Protein AF-A0A554IGS9-F1 (afdb_monomer_lite)

Secondary structure (DSSP, 8-state):
--B--B-S-SSS--S---B--B--------TTHHHHHHHHHHHHTSPPPPPPTT-HHHHHHHHHHHHHHHHHHHHHHHHHHHHHHHHHS--

Structure (mmCIF, N/CA/C/O backbone):
data_AF-A0A554IGS9-F1
#
_entry.id   AF-A0A554IGS9-F1
#
loop_
_atom_site.group_PDB
_atom_site.id
_atom_site.type_symbol
_atom_site.label_atom_id
_atom_site.label_alt_id
_atom_site.label_comp_id
_atom_site.label_asym_id
_atom_site.label_entity_id
_atom_site.label_seq_id
_atom_site.pdbx_PDB_ins_code
_atom_site.Cartn_x
_atom_site.Cartn_y
_atom_site.Cartn_z
_atom_site.occupancy
_atom_site.B_iso_or_equiv
_atom_site.auth_seq_id
_atom_site.auth_comp_id
_atom_site.auth_asym_id
_atom_site.auth_atom_id
_atom_site.pdbx_PDB_model_num
ATOM 1 N N . MET A 1 1 ? 7.428 -4.466 -25.806 1.00 47.84 1 MET A N 1
ATOM 2 C CA . MET A 1 1 ? 7.651 -3.047 -25.445 1.00 47.84 1 MET A CA 1
ATOM 3 C C . MET A 1 1 ? 8.433 -2.395 -26.580 1.00 47.84 1 MET A C 1
ATOM 5 O O . MET A 1 1 ? 9.453 -2.956 -26.955 1.00 47.84 1 MET A O 1
ATOM 9 N N . ARG A 1 2 ? 7.948 -1.304 -27.192 1.00 46.19 2 ARG A N 1
ATOM 10 C CA . ARG A 1 2 ? 8.673 -0.584 -28.261 1.00 46.19 2 ARG A CA 1
ATOM 11 C C . ARG A 1 2 ? 9.365 0.625 -27.632 1.00 46.19 2 ARG A C 1
ATOM 13 O O . ARG A 1 2 ? 8.679 1.462 -27.060 1.00 46.19 2 ARG A O 1
ATOM 20 N N . SER A 1 3 ? 10.690 0.685 -27.701 1.00 55.75 3 SER A N 1
ATOM 21 C CA . SER A 1 3 ? 11.469 1.873 -27.339 1.00 55.75 3 SER A CA 1
ATOM 22 C C . SER A 1 3 ? 12.015 2.480 -28.627 1.00 55.75 3 SER A C 1
ATOM 24 O O . SER A 1 3 ? 12.504 1.743 -29.481 1.00 55.75 3 SER A O 1
ATOM 26 N N . THR A 1 4 ? 11.898 3.796 -28.785 1.00 52.28 4 THR A N 1
ATOM 27 C CA . THR A 1 4 ? 12.361 4.523 -29.971 1.00 52.28 4 THR A CA 1
ATOM 28 C C . THR A 1 4 ? 13.077 5.789 -29.522 1.00 52.28 4 THR A C 1
ATOM 30 O O . THR A 1 4 ? 12.490 6.625 -28.838 1.00 52.28 4 THR A O 1
ATOM 33 N N . ASN A 1 5 ? 14.334 5.933 -29.941 1.00 65.12 5 ASN A N 1
ATOM 34 C CA . ASN A 1 5 ? 15.117 7.156 -29.798 1.00 65.12 5 ASN A CA 1
ATOM 35 C C . ASN A 1 5 ? 15.289 7.794 -31.186 1.00 65.12 5 ASN A C 1
ATOM 37 O O . ASN A 1 5 ? 15.488 7.087 -32.173 1.00 65.12 5 ASN A O 1
ATOM 41 N N . GLY A 1 6 ? 15.190 9.122 -31.276 1.00 61.81 6 GLY A N 1
ATOM 42 C CA . GLY A 1 6 ? 15.485 9.846 -32.518 1.00 61.81 6 GLY A CA 1
ATOM 43 C C . GLY A 1 6 ? 16.988 9.855 -32.796 1.00 61.81 6 GLY A C 1
ATOM 44 O O . GLY A 1 6 ? 17.780 10.051 -31.868 1.00 61.81 6 GLY A O 1
ATOM 45 N N . ARG A 1 7 ? 17.385 9.641 -34.055 1.00 63.44 7 ARG A N 1
ATOM 46 C CA . ARG A 1 7 ? 18.802 9.661 -34.452 1.00 63.44 7 ARG A CA 1
ATOM 47 C C . ARG A 1 7 ? 19.365 11.079 -34.338 1.00 63.44 7 ARG A C 1
ATOM 49 O O . ARG A 1 7 ? 18.761 12.025 -34.837 1.00 63.44 7 ARG A O 1
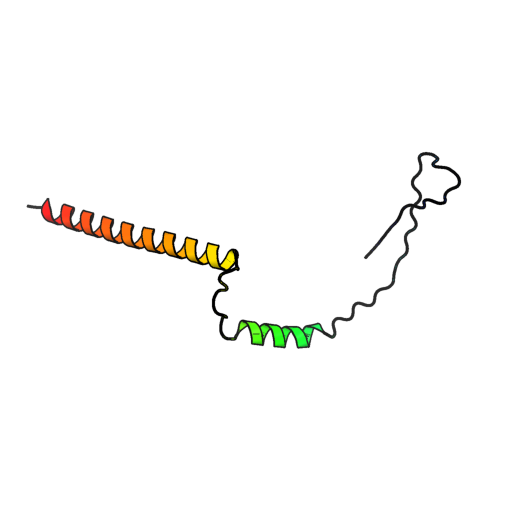ATOM 56 N N . LYS A 1 8 ? 20.514 11.231 -33.669 1.00 63.06 8 LYS A N 1
ATOM 57 C CA . LYS A 1 8 ? 21.192 12.533 -33.450 1.00 63.06 8 LYS A CA 1
ATOM 58 C C . LYS A 1 8 ? 22.349 12.776 -34.425 1.00 63.06 8 LYS A C 1
ATOM 60 O O . LYS A 1 8 ? 22.918 13.856 -34.465 1.00 63.06 8 LYS A O 1
ATOM 65 N N . ASP A 1 9 ? 22.680 11.742 -35.178 1.00 61.22 9 ASP A N 1
ATOM 66 C CA . ASP A 1 9 ? 23.830 11.554 -36.059 1.00 61.22 9 ASP A CA 1
ATOM 67 C C . ASP A 1 9 ? 23.454 11.703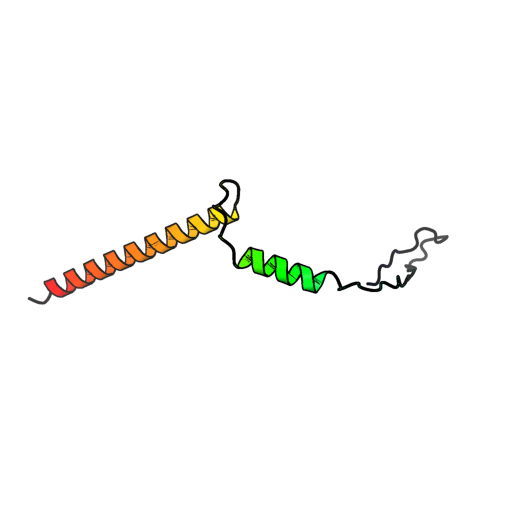 -37.548 1.00 61.22 9 ASP A C 1
ATOM 69 O O . ASP A 1 9 ? 24.241 11.380 -38.435 1.00 61.22 9 ASP A O 1
ATOM 73 N N . ALA A 1 10 ? 22.255 12.226 -37.834 1.00 64.44 10 ALA A N 1
ATOM 74 C CA . ALA A 1 10 ? 21.880 12.667 -39.172 1.00 64.44 10 ALA A CA 1
ATOM 75 C C . ALA A 1 10 ? 22.693 13.912 -39.569 1.00 64.44 10 ALA A C 1
ATOM 77 O O . ALA A 1 10 ? 22.939 14.798 -38.752 1.00 64.44 10 ALA A O 1
ATOM 78 N N . GLN A 1 11 ? 23.109 13.968 -40.836 1.00 67.56 11 GLN A N 1
ATOM 79 C CA . GLN A 1 11 ? 24.035 14.973 -41.372 1.00 67.56 11 GLN A CA 1
ATOM 80 C C . GLN A 1 11 ? 23.532 16.424 -41.211 1.00 67.56 11 GLN A C 1
ATOM 82 O O . GLN A 1 11 ? 24.347 17.342 -41.131 1.00 67.56 11 GLN A O 1
ATOM 87 N N . ALA A 1 12 ? 22.213 16.622 -41.125 1.00 66.38 12 ALA A N 1
ATOM 88 C CA . ALA A 1 12 ? 21.552 17.867 -40.750 1.00 66.38 12 ALA A CA 1
ATOM 89 C C . ALA A 1 12 ? 20.110 17.586 -40.271 1.00 66.38 12 ALA A C 1
ATOM 91 O O . ALA A 1 12 ? 19.559 16.506 -40.498 1.00 66.38 12 ALA A O 1
ATOM 92 N N . PHE A 1 13 ? 19.508 18.547 -39.563 1.00 60.16 13 PHE A N 1
ATOM 93 C CA . PHE A 1 13 ? 18.100 18.488 -39.165 1.00 60.16 13 PHE A CA 1
ATOM 94 C C . PHE A 1 13 ? 17.232 19.141 -40.248 1.00 60.16 13 PHE A C 1
ATOM 96 O O . PHE A 1 13 ? 16.976 20.343 -40.218 1.00 60.16 13 PHE A O 1
ATOM 103 N N . ASP A 1 14 ? 16.756 18.336 -41.195 1.00 65.50 14 ASP A N 1
ATOM 104 C CA . ASP A 1 14 ? 16.054 18.808 -42.400 1.00 65.50 14 ASP A CA 1
ATOM 105 C C . ASP A 1 14 ? 14.537 18.981 -42.173 1.00 65.50 14 ASP A C 1
ATOM 107 O O . ASP A 1 14 ? 13.717 18.724 -43.053 1.00 65.50 14 ASP A O 1
ATOM 111 N N . GLY A 1 15 ? 14.126 19.335 -40.950 1.00 68.25 15 GLY A N 1
ATOM 112 C CA . GLY A 1 15 ? 12.709 19.393 -40.562 1.00 68.25 15 GLY A CA 1
ATOM 113 C C . GLY A 1 15 ? 12.013 18.023 -40.505 1.00 68.25 15 GLY A C 1
ATOM 114 O O . GLY A 1 15 ? 10.788 17.956 -40.406 1.00 68.25 15 GLY A O 1
ATOM 115 N N . LYS A 1 16 ? 12.781 16.927 -40.542 1.00 68.62 16 LYS A N 1
ATOM 116 C CA . LYS A 1 16 ? 12.310 15.540 -40.460 1.00 68.62 16 LYS A CA 1
ATOM 117 C C . LYS A 1 16 ? 12.950 14.847 -39.258 1.00 68.62 16 LYS A C 1
ATOM 119 O O . LYS A 1 16 ? 14.164 14.882 -39.086 1.00 68.62 16 LYS A O 1
ATOM 124 N N . LEU A 1 17 ? 12.130 14.196 -38.436 1.00 70.94 17 LEU A N 1
ATOM 125 C CA . LEU A 1 17 ? 12.602 13.340 -37.348 1.00 70.94 17 LEU A CA 1
ATOM 126 C C . LEU A 1 17 ? 12.682 11.897 -37.838 1.00 70.94 17 LEU A C 1
ATOM 128 O O . LEU A 1 17 ? 11.673 11.303 -38.220 1.00 70.94 17 LEU A O 1
ATOM 132 N N . GLU A 1 18 ? 13.891 11.343 -37.833 1.00 69.94 18 GLU A N 1
ATOM 133 C CA . GLU A 1 18 ? 14.140 9.953 -38.198 1.00 69.94 18 GLU A CA 1
ATOM 134 C C . GLU A 1 18 ? 14.235 9.089 -36.941 1.00 69.94 18 GLU A C 1
ATOM 136 O O . GLU A 1 18 ? 15.032 9.346 -36.033 1.00 69.94 18 GLU A O 1
ATOM 141 N N . PHE A 1 19 ? 13.394 8.059 -36.894 1.00 70.44 19 PHE A N 1
ATOM 142 C CA . PHE A 1 19 ? 13.295 7.137 -35.774 1.00 70.44 19 PHE A CA 1
ATOM 143 C C . PHE A 1 19 ? 13.761 5.749 -36.196 1.00 70.44 19 PHE A C 1
ATOM 145 O O . PHE A 1 19 ? 13.315 5.224 -37.217 1.00 70.44 19 PHE A O 1
ATOM 152 N N . GLU A 1 20 ? 14.614 5.137 -35.378 1.00 70.12 20 GLU A N 1
ATOM 153 C CA . GLU A 1 20 ? 14.925 3.715 -35.478 1.00 70.12 20 GLU A CA 1
ATOM 154 C C . GLU A 1 20 ? 14.000 2.934 -34.535 1.00 70.12 20 GLU A C 1
ATOM 156 O O . GLU A 1 20 ? 13.831 3.277 -33.359 1.00 70.12 20 GLU A O 1
ATOM 161 N N . VAL A 1 21 ? 13.347 1.901 -35.068 1.00 68.69 21 VAL A N 1
ATOM 162 C CA . VAL A 1 21 ? 12.490 1.001 -34.291 1.00 68.69 21 VAL A CA 1
ATOM 163 C C . VAL A 1 21 ? 13.231 -0.313 -34.125 1.00 68.69 21 VAL A C 1
ATOM 165 O O . VAL A 1 21 ? 13.235 -1.155 -35.020 1.00 68.69 21 VAL A O 1
ATOM 168 N N . THR A 1 22 ? 13.836 -0.504 -32.958 1.00 70.12 22 THR A N 1
ATOM 169 C CA . THR A 1 22 ? 14.455 -1.779 -32.601 1.00 70.12 22 THR A CA 1
ATOM 170 C C . THR A 1 22 ? 13.441 -2.621 -31.833 1.00 70.12 22 THR A C 1
ATOM 172 O O . THR A 1 22 ? 12.996 -2.255 -30.741 1.00 70.12 22 THR A O 1
ATOM 175 N N . VAL A 1 23 ? 13.049 -3.765 -32.397 1.00 75.38 23 VAL A N 1
ATOM 176 C CA . VAL A 1 23 ? 12.243 -4.755 -31.673 1.00 75.38 23 VAL A CA 1
ATOM 177 C C . VAL A 1 23 ? 13.191 -5.616 -30.852 1.00 75.38 23 VAL A C 1
ATOM 179 O O . VAL A 1 23 ? 13.869 -6.490 -31.383 1.00 75.38 23 VAL A O 1
ATOM 182 N N . ILE A 1 24 ? 13.236 -5.368 -29.547 1.00 75.94 24 ILE A N 1
ATOM 183 C CA . ILE A 1 24 ? 13.906 -6.270 -28.613 1.00 75.94 24 ILE A CA 1
ATOM 184 C C . ILE A 1 24 ? 12.946 -7.433 -28.365 1.00 75.94 24 ILE A C 1
ATOM 186 O O . ILE A 1 24 ? 11.882 -7.239 -27.767 1.00 75.94 24 ILE A O 1
ATOM 190 N N . SER A 1 25 ? 13.299 -8.625 -28.854 1.00 75.81 25 SER A N 1
ATOM 191 C CA . SER A 1 25 ? 12.595 -9.846 -28.462 1.00 75.81 25 SER A CA 1
ATOM 192 C C . SER A 1 25 ? 12.799 -10.039 -26.964 1.00 75.81 25 SER A C 1
ATOM 194 O O . SER A 1 25 ? 13.932 -10.089 -26.488 1.00 75.81 25 SER A O 1
ATOM 196 N N . HIS A 1 26 ? 11.704 -10.083 -26.215 1.00 72.50 26 HIS A N 1
ATOM 197 C CA . HIS A 1 26 ? 11.734 -10.354 -24.789 1.00 72.50 26 HIS A CA 1
ATOM 198 C C . HIS A 1 26 ? 10.797 -11.518 -24.521 1.00 72.50 26 HIS A C 1
ATOM 200 O O . HIS A 1 26 ? 9.578 -11.383 -24.634 1.00 72.50 26 HIS A O 1
ATOM 206 N N . GLU A 1 27 ? 11.380 -12.660 -24.186 1.00 78.06 27 GLU A N 1
ATOM 207 C CA . GLU A 1 27 ? 10.638 -13.790 -23.653 1.00 78.06 27 GLU A CA 1
ATOM 208 C C . GLU A 1 27 ? 10.350 -13.485 -22.184 1.00 78.06 27 GLU A C 1
ATOM 210 O O . GLU A 1 27 ? 11.247 -13.481 -21.341 1.00 78.06 27 GLU A O 1
ATOM 215 N N . GLY A 1 28 ? 9.099 -13.133 -21.888 1.00 79.75 28 GLY A N 1
ATOM 216 C CA . GLY A 1 28 ? 8.666 -12.930 -20.513 1.00 79.75 28 GLY A CA 1
ATOM 217 C C . GLY A 1 28 ? 8.714 -14.259 -19.765 1.00 79.75 28 GLY A C 1
ATOM 218 O O . GLY A 1 28 ? 8.008 -15.192 -20.135 1.00 79.75 28 GLY A O 1
ATOM 219 N N . GLN A 1 29 ? 9.532 -14.344 -18.718 1.00 86.62 29 GLN A N 1
ATOM 220 C CA . GLN A 1 29 ? 9.560 -15.500 -17.827 1.00 86.62 29 GLN A CA 1
ATOM 221 C C . GLN A 1 29 ? 8.615 -15.257 -16.646 1.00 86.62 29 GLN A C 1
ATOM 223 O O . GLN A 1 29 ? 8.873 -14.407 -15.793 1.00 86.62 29 GLN A O 1
ATOM 228 N N . ASP A 1 30 ? 7.532 -16.025 -16.575 1.00 91.38 30 ASP A N 1
ATOM 229 C CA . ASP A 1 30 ? 6.506 -15.949 -15.527 1.00 91.38 30 ASP A CA 1
ATOM 230 C C . ASP A 1 30 ? 6.668 -17.023 -14.434 1.00 91.38 30 ASP A C 1
ATOM 232 O O . ASP A 1 30 ? 5.918 -17.048 -13.460 1.00 91.38 30 ASP A O 1
ATOM 236 N N . ALA A 1 31 ? 7.694 -17.873 -14.540 1.00 94.38 31 ALA A N 1
ATOM 237 C CA . ALA A 1 31 ? 7.957 -18.983 -13.621 1.00 94.38 31 ALA A CA 1
ATOM 238 C C . ALA A 1 31 ? 8.105 -18.570 -12.138 1.00 94.38 31 ALA A C 1
ATOM 240 O O . ALA A 1 31 ? 7.966 -19.405 -11.244 1.00 94.38 31 ALA A O 1
ATOM 241 N N . TRP A 1 32 ? 8.382 -17.293 -11.852 1.00 93.88 32 TRP A N 1
ATOM 242 C CA . TRP A 1 32 ? 8.456 -16.760 -10.488 1.00 93.88 32 TRP A CA 1
ATOM 243 C C . TRP A 1 32 ? 7.076 -16.517 -9.855 1.00 93.88 32 TRP A C 1
ATOM 245 O O . TRP A 1 32 ? 6.965 -16.516 -8.628 1.00 93.88 32 TRP A O 1
ATOM 255 N N . ILE A 1 33 ? 6.024 -16.347 -10.664 1.00 95.44 33 ILE A N 1
ATOM 256 C CA . ILE A 1 33 ? 4.690 -15.939 -10.206 1.00 95.44 33 ILE A CA 1
ATOM 257 C C . ILE A 1 33 ? 4.075 -16.957 -9.235 1.00 95.44 33 ILE A C 1
ATOM 259 O O . ILE A 1 33 ? 3.678 -16.543 -8.144 1.00 95.44 33 ILE A O 1
ATOM 263 N N . PRO A 1 34 ? 4.011 -18.274 -9.535 1.00 96.19 34 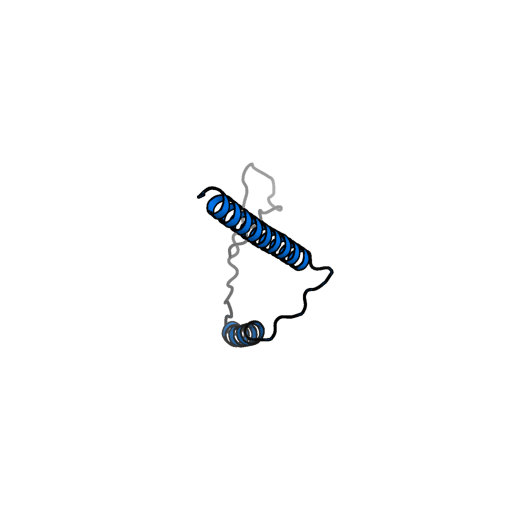PRO A N 1
ATOM 264 C CA . PRO A 1 34 ? 3.287 -19.212 -8.675 1.00 96.19 34 PRO A CA 1
ATOM 265 C C . PRO A 1 34 ? 3.867 -19.299 -7.261 1.00 96.19 34 PRO A C 1
ATOM 267 O O . PRO A 1 34 ? 3.121 -19.322 -6.285 1.00 96.19 34 PRO A O 1
ATOM 270 N N . ARG A 1 35 ? 5.201 -19.291 -7.144 1.00 96.31 35 ARG A N 1
ATOM 271 C CA . ARG A 1 35 ? 5.891 -19.266 -5.848 1.00 96.31 35 ARG A CA 1
ATOM 272 C C . ARG A 1 35 ? 5.546 -17.993 -5.079 1.00 96.31 35 ARG A C 1
ATOM 274 O O . ARG A 1 35 ? 5.155 -18.073 -3.917 1.00 96.31 35 ARG A O 1
ATOM 281 N N . LEU A 1 36 ? 5.675 -16.837 -5.730 1.00 97.31 36 LEU A N 1
ATOM 282 C CA . LEU A 1 36 ? 5.481 -15.550 -5.073 1.00 97.31 36 LEU A CA 1
ATOM 283 C C . LEU A 1 36 ? 4.035 -15.369 -4.592 1.00 97.31 36 LEU A C 1
ATOM 285 O O . LEU A 1 36 ? 3.813 -14.827 -3.517 1.00 97.31 36 LEU A O 1
ATOM 289 N N . LEU A 1 37 ? 3.047 -15.876 -5.336 1.00 97.94 37 LEU A N 1
ATOM 290 C CA . LEU A 1 37 ? 1.645 -15.850 -4.909 1.00 97.94 37 LEU A CA 1
ATOM 291 C C . LEU A 1 37 ? 1.422 -16.593 -3.585 1.00 97.94 37 LEU A C 1
ATOM 293 O O . LEU A 1 37 ? 0.683 -16.107 -2.727 1.00 97.94 37 LEU A O 1
ATOM 297 N N . VAL A 1 38 ? 2.074 -17.744 -3.395 1.00 97.25 38 VAL A N 1
ATOM 298 C CA . VAL A 1 38 ? 1.991 -18.508 -2.140 1.00 97.25 38 VAL A CA 1
ATOM 299 C C . VAL A 1 38 ? 2.628 -17.730 -0.987 1.00 97.25 38 VAL A C 1
ATOM 301 O O . VAL A 1 38 ? 2.053 -17.654 0.099 1.00 97.25 38 VAL A O 1
ATOM 304 N N . GLU A 1 39 ? 3.786 -17.116 -1.222 1.00 97.00 39 GLU A N 1
ATOM 305 C CA . GLU A 1 39 ? 4.489 -16.305 -0.221 1.00 97.00 39 GLU A CA 1
ATOM 306 C C . GLU A 1 39 ? 3.689 -15.054 0.172 1.00 97.00 39 GLU A C 1
ATOM 308 O O . GLU A 1 39 ? 3.530 -14.769 1.360 1.00 97.00 39 GLU A O 1
ATOM 313 N N . LEU A 1 40 ? 3.110 -14.354 -0.808 1.00 97.31 40 LEU A N 1
ATOM 314 C CA . LEU A 1 40 ? 2.242 -13.198 -0.586 1.00 97.31 40 LEU A CA 1
ATOM 315 C C . LEU A 1 40 ? 1.008 -13.574 0.229 1.00 97.31 40 LEU A C 1
ATOM 317 O O . LEU A 1 40 ? 0.694 -12.893 1.202 1.00 97.31 40 LEU A O 1
ATOM 321 N N . LYS A 1 41 ? 0.333 -14.676 -0.122 1.00 97.12 41 LYS A N 1
ATOM 322 C CA . LYS A 1 41 ? -0.820 -15.154 0.645 1.00 97.12 41 LYS A CA 1
ATOM 323 C C . LYS A 1 41 ? -0.437 -15.452 2.092 1.00 97.12 41 LYS A C 1
ATOM 325 O O . LYS A 1 41 ? -1.127 -15.007 3.000 1.00 97.12 41 LYS A O 1
ATOM 330 N N . LYS A 1 42 ? 0.682 -16.148 2.311 1.00 96.81 42 LYS A N 1
ATOM 331 C CA . LYS A 1 42 ? 1.179 -16.444 3.661 1.00 96.81 42 LYS A CA 1
ATOM 332 C C . LYS A 1 42 ? 1.460 -15.171 4.466 1.00 96.81 42 LYS A C 1
ATOM 334 O O . LYS A 1 42 ? 1.194 -15.150 5.661 1.00 96.81 42 LYS A O 1
ATOM 339 N N . CYS A 1 43 ? 1.995 -14.133 3.825 1.00 96.00 43 CYS A N 1
ATOM 340 C CA . CYS A 1 43 ? 2.222 -12.835 4.455 1.00 96.00 43 CYS A CA 1
ATOM 341 C C . CYS A 1 43 ? 0.898 -12.150 4.838 1.00 96.00 43 CYS A C 1
ATOM 343 O O . CYS A 1 43 ? 0.745 -11.697 5.967 1.00 96.00 43 CYS A O 1
ATOM 345 N N . LEU A 1 44 ? -0.074 -12.126 3.920 1.00 95.62 44 LEU A N 1
ATOM 346 C CA . LEU A 1 44 ? -1.370 -11.468 4.121 1.00 95.62 44 LEU A CA 1
ATOM 347 C C . LEU A 1 44 ? -2.273 -12.177 5.137 1.00 95.62 44 LEU A C 1
ATOM 349 O O . LEU A 1 44 ? -3.029 -11.510 5.835 1.00 95.62 44 LEU A O 1
ATOM 353 N N . ASP A 1 45 ? -2.192 -13.505 5.222 1.00 96.62 45 ASP A N 1
ATOM 354 C CA . ASP A 1 45 ? -2.921 -14.304 6.215 1.00 96.62 45 ASP A CA 1
ATOM 355 C C . ASP A 1 45 ? -2.237 -14.284 7.603 1.00 96.62 45 ASP A C 1
ATOM 357 O O . ASP A 1 45 ? -2.745 -14.882 8.552 1.00 96.62 45 ASP A O 1
ATOM 361 N N . GLY A 1 46 ? -1.064 -13.652 7.719 1.00 94.69 46 GLY A N 1
ATOM 362 C CA . GLY A 1 46 ? -0.293 -13.557 8.955 1.00 94.69 46 GLY A CA 1
ATOM 363 C C . GLY A 1 46 ? -0.814 -12.506 9.938 1.00 94.69 46 GLY A C 1
ATOM 364 O O . GLY A 1 46 ? -1.833 -11.847 9.731 1.00 94.69 46 GLY A O 1
ATOM 365 N N . GLU A 1 47 ? -0.080 -12.336 11.037 1.00 95.56 47 GLU A N 1
ATOM 366 C CA . GLU A 1 47 ? -0.372 -11.284 12.008 1.00 95.56 47 GLU A CA 1
ATOM 367 C C . GLU A 1 47 ? -0.039 -9.904 11.437 1.00 95.56 47 GLU A C 1
ATOM 369 O O . GLU A 1 47 ? 1.011 -9.692 10.825 1.00 95.56 47 GLU A O 1
ATOM 374 N N . LEU A 1 48 ? -0.938 -8.944 11.667 1.00 92.00 48 LEU A N 1
ATOM 375 C CA . LEU A 1 48 ? -0.697 -7.562 11.276 1.00 92.00 48 LEU A CA 1
ATOM 376 C C . LEU A 1 48 ? 0.432 -6.967 12.129 1.00 92.00 48 LEU A C 1
ATOM 378 O O . LEU A 1 48 ? 0.388 -7.079 13.358 1.00 92.00 48 LEU A O 1
ATOM 382 N N . PRO A 1 49 ? 1.413 -6.286 11.512 1.00 91.81 49 PRO A N 1
ATOM 383 C CA . PRO A 1 49 ? 2.475 -5.640 12.261 1.00 91.81 49 PRO A CA 1
ATOM 384 C C . PRO A 1 49 ? 1.920 -4.483 13.106 1.00 91.81 49 PRO A C 1
ATOM 386 O O . PRO A 1 49 ? 0.898 -3.877 12.753 1.00 91.81 49 PRO A O 1
ATOM 389 N N . PRO A 1 50 ? 2.601 -4.128 14.210 1.00 94.06 50 PRO A N 1
ATOM 390 C CA . PRO A 1 50 ? 2.257 -2.931 14.956 1.00 94.06 50 PRO A CA 1
ATOM 391 C C . PRO A 1 50 ? 2.426 -1.684 14.071 1.00 94.06 50 PRO A C 1
ATOM 393 O O . PRO A 1 50 ? 3.277 -1.662 13.179 1.00 94.06 50 PRO A O 1
ATOM 396 N N . PRO A 1 51 ? 1.631 -0.627 14.306 1.00 95.06 51 PRO A N 1
ATOM 397 C CA . PRO A 1 51 ? 1.747 0.607 13.544 1.00 95.06 51 PRO A CA 1
ATOM 398 C C . PRO A 1 51 ? 3.096 1.277 13.808 1.00 95.06 51 PRO A C 1
ATOM 400 O O . PRO A 1 51 ? 3.469 1.488 14.963 1.00 95.06 51 PRO A O 1
ATOM 403 N N . ASP A 1 52 ? 3.769 1.680 12.738 1.00 96.12 52 ASP A N 1
ATOM 404 C CA . ASP A 1 52 ? 5.024 2.421 12.807 1.00 96.12 52 ASP A CA 1
ATOM 405 C C . ASP A 1 52 ? 4.753 3.902 13.168 1.00 96.12 52 ASP A C 1
ATOM 407 O O . ASP A 1 52 ? 3.836 4.504 12.587 1.00 96.12 52 ASP A O 1
ATOM 411 N N . PRO A 1 53 ? 5.474 4.492 14.145 1.00 94.44 53 PRO A N 1
ATOM 412 C CA . PRO A 1 53 ? 5.316 5.899 14.521 1.00 94.44 53 PRO A CA 1
ATOM 413 C C . PRO A 1 53 ? 5.679 6.891 13.406 1.00 94.44 53 PRO A C 1
ATOM 415 O O . PRO A 1 53 ? 5.076 7.960 13.360 1.00 94.44 53 PRO A O 1
ATOM 418 N N . GLU A 1 54 ? 6.577 6.527 12.489 1.00 97.12 54 GLU A N 1
ATOM 419 C CA . GLU A 1 54 ? 7.032 7.379 11.382 1.00 97.12 54 GLU A CA 1
ATOM 420 C C . GLU A 1 54 ? 6.217 7.153 10.094 1.00 97.12 54 GLU A C 1
ATOM 422 O O . GLU A 1 54 ? 6.425 7.818 9.079 1.00 97.12 54 GLU A O 1
ATOM 427 N N . CYS A 1 55 ? 5.252 6.226 10.104 1.00 96.56 55 CYS A N 1
ATOM 428 C CA . CYS A 1 55 ? 4.385 5.987 8.956 1.00 96.56 55 CYS A CA 1
ATOM 429 C C . CYS A 1 55 ? 3.204 6.969 8.925 1.00 96.56 55 CYS A C 1
ATOM 431 O O . CYS A 1 55 ? 2.242 6.856 9.694 1.00 96.56 55 CYS A O 1
ATOM 433 N N . GLU A 1 56 ? 3.214 7.876 7.946 1.00 97.69 56 GLU A N 1
ATOM 434 C CA . GLU A 1 56 ? 2.141 8.857 7.729 1.00 97.69 56 GLU A CA 1
ATOM 435 C C . GLU A 1 56 ? 0.767 8.200 7.524 1.00 97.69 56 GLU A C 1
ATOM 437 O O . GLU A 1 56 ? -0.250 8.688 8.022 1.00 97.69 56 GLU A O 1
ATOM 442 N N . PHE A 1 57 ? 0.718 7.047 6.846 1.00 97.12 57 PHE A N 1
ATOM 443 C CA . PHE A 1 57 ? -0.533 6.319 6.641 1.00 97.12 57 PHE A CA 1
ATOM 444 C C . PHE A 1 57 ? -1.081 5.743 7.953 1.00 97.12 57 PHE A C 1
ATOM 446 O O . PHE A 1 57 ? -2.283 5.834 8.212 1.00 97.12 57 PHE A O 1
ATOM 453 N N . CYS A 1 58 ? -0.218 5.209 8.824 1.00 96.50 58 CYS A N 1
ATOM 454 C CA . CYS A 1 58 ? -0.621 4.775 10.161 1.00 96.50 58 CYS A CA 1
ATOM 455 C C . CYS A 1 58 ? -1.166 5.949 10.986 1.00 96.50 58 CYS A C 1
ATOM 457 O O . CYS A 1 58 ? -2.200 5.801 11.645 1.00 96.50 58 CYS A O 1
ATOM 459 N N . ALA A 1 59 ? -0.514 7.113 10.929 1.00 96.50 59 ALA A N 1
ATOM 460 C CA . ALA A 1 59 ? -0.960 8.314 11.632 1.00 96.50 59 ALA A CA 1
ATOM 461 C C . ALA A 1 59 ? -2.333 8.792 11.127 1.00 96.50 59 ALA A C 1
ATOM 463 O O . ALA A 1 59 ? -3.255 9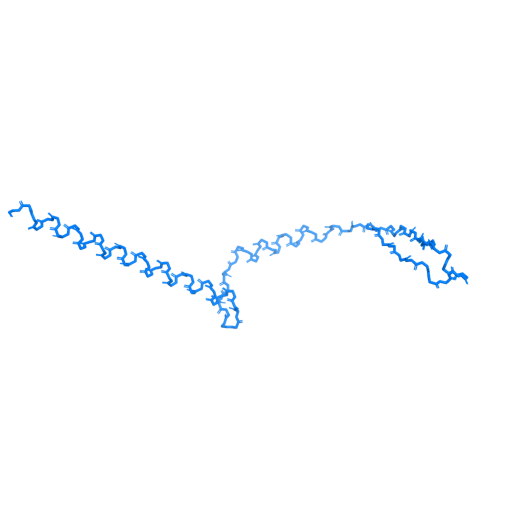.004 11.919 1.00 96.50 59 ALA A O 1
ATOM 464 N N . TYR A 1 60 ? -2.504 8.860 9.804 1.00 96.69 60 TYR A N 1
ATOM 465 C CA . TYR A 1 60 ? -3.768 9.211 9.162 1.00 96.69 60 TYR A CA 1
ATOM 466 C C . TYR A 1 60 ? -4.901 8.257 9.561 1.00 96.69 60 TYR A C 1
ATOM 468 O O . TYR A 1 60 ? -5.967 8.696 9.997 1.00 96.69 60 TYR A O 1
ATOM 476 N N . ARG A 1 61 ? -4.672 6.939 9.483 1.00 96.00 61 ARG A N 1
ATOM 477 C CA . ARG A 1 61 ? -5.681 5.928 9.840 1.00 96.00 61 ARG A CA 1
ATOM 478 C C . ARG A 1 61 ? -6.126 6.049 11.298 1.00 96.00 61 ARG A C 1
ATOM 480 O O . ARG A 1 61 ? -7.323 5.949 11.564 1.00 96.00 61 ARG A O 1
ATOM 487 N N . LYS A 1 62 ? -5.199 6.313 12.226 1.00 95.12 62 LYS A N 1
ATOM 488 C CA . LYS A 1 62 ? -5.521 6.576 13.641 1.00 95.12 62 LYS A CA 1
ATOM 489 C C . LYS A 1 62 ? -6.387 7.830 13.799 1.00 95.12 62 LYS A C 1
ATOM 491 O O . LYS A 1 62 ? -7.388 7.789 14.510 1.00 95.12 62 LYS A O 1
ATOM 496 N N . ALA A 1 63 ? -6.041 8.921 13.115 1.00 96.06 63 ALA A N 1
ATOM 497 C CA . ALA A 1 63 ? -6.806 10.165 13.176 1.00 96.06 63 ALA A CA 1
ATOM 498 C C . ALA A 1 63 ? -8.255 9.979 12.693 1.00 96.06 63 ALA A C 1
ATOM 500 O O . ALA A 1 63 ? -9.183 10.428 13.365 1.00 96.06 63 ALA A O 1
ATOM 501 N N . VAL A 1 64 ? -8.458 9.259 11.583 1.00 96.38 64 VAL A N 1
ATOM 502 C CA . VAL A 1 64 ? -9.800 8.953 11.058 1.00 96.38 64 VAL A CA 1
ATOM 503 C C . VAL A 1 64 ? -10.629 8.173 12.081 1.00 96.38 64 VAL A C 1
ATOM 505 O O . VAL A 1 64 ? -11.752 8.575 12.380 1.00 96.38 64 VAL A O 1
ATOM 508 N N . ILE A 1 65 ? -10.068 7.110 12.671 1.00 95.62 65 ILE A N 1
ATOM 509 C CA . ILE A 1 65 ? -10.761 6.290 13.680 1.00 95.62 65 ILE A CA 1
ATOM 510 C C . ILE A 1 65 ? -11.205 7.145 14.876 1.00 95.62 65 ILE A C 1
ATOM 512 O O . ILE A 1 65 ? -12.359 7.062 15.299 1.00 95.62 65 ILE A O 1
ATOM 516 N N . ASN A 1 66 ? -10.318 8.004 15.384 1.00 95.25 66 ASN A N 1
ATOM 517 C CA . ASN A 1 66 ? -10.613 8.870 16.527 1.00 95.25 66 ASN A CA 1
ATOM 518 C C . ASN A 1 66 ? -11.782 9.823 16.243 1.00 95.25 66 ASN A C 1
ATOM 520 O O . ASN A 1 66 ? -12.640 10.038 17.105 1.00 95.25 66 ASN A O 1
ATOM 524 N N . VAL A 1 67 ? -11.837 10.387 15.033 1.00 94.88 67 VAL A N 1
ATOM 525 C CA . VAL A 1 67 ? -12.932 11.273 14.621 1.00 94.88 67 VAL A CA 1
ATOM 526 C C . VAL A 1 67 ? -14.241 10.494 14.538 1.00 94.88 67 VAL A C 1
ATOM 528 O O . VAL A 1 67 ? -15.226 10.921 15.139 1.00 94.88 67 VAL A O 1
ATOM 531 N N . THR A 1 68 ? -14.253 9.335 13.877 1.00 93.69 68 THR A N 1
ATOM 532 C CA . THR A 1 68 ? -15.465 8.517 13.723 1.00 93.69 68 THR A CA 1
ATOM 533 C C . THR A 1 68 ? -16.052 8.109 15.076 1.00 93.69 68 THR A C 1
ATOM 535 O O . THR A 1 68 ? -17.227 8.367 15.332 1.00 93.69 68 THR A O 1
ATOM 538 N N . GLN A 1 69 ? -15.233 7.598 16.000 1.00 90.62 69 GLN A N 1
ATOM 539 C CA . GLN A 1 69 ? -15.689 7.206 17.344 1.00 90.62 69 GLN A CA 1
ATOM 540 C C . GLN A 1 69 ? -16.215 8.398 18.162 1.00 90.62 69 GLN A C 1
ATOM 542 O O . GLN A 1 69 ? -17.189 8.304 18.919 1.00 90.62 69 GLN A O 1
ATOM 547 N N . THR A 1 70 ? -15.587 9.564 18.000 1.00 89.06 70 THR A N 1
ATOM 548 C CA . THR A 1 70 ? -16.042 10.800 18.644 1.00 89.06 70 THR A CA 1
ATOM 549 C C . THR A 1 70 ? -17.408 11.236 18.107 1.00 89.06 70 THR A C 1
ATOM 551 O O . THR A 1 70 ? -18.247 11.713 18.870 1.00 89.06 70 THR A O 1
ATOM 554 N N . MET A 1 71 ? -17.663 11.074 16.808 1.00 87.94 71 MET A N 1
ATOM 555 C CA . MET A 1 71 ? -18.959 11.406 16.211 1.00 87.94 71 MET A CA 1
ATOM 556 C C . MET A 1 71 ? -20.052 10.443 16.678 1.00 87.94 71 MET A C 1
ATOM 558 O O . MET A 1 71 ? -21.100 10.901 17.129 1.00 87.94 71 MET A O 1
ATOM 562 N N . GLU A 1 72 ? -19.778 9.138 16.683 1.00 88.94 72 GLU A N 1
ATOM 563 C CA . GLU A 1 72 ? -20.712 8.112 17.168 1.00 88.94 72 GLU A CA 1
ATOM 564 C C . GLU A 1 72 ? -21.107 8.338 18.634 1.00 88.94 72 GLU A C 1
ATOM 566 O O . GLU A 1 72 ? -22.283 8.290 19.001 1.00 88.94 72 GLU A O 1
ATOM 571 N N . SER A 1 73 ? -20.132 8.641 19.493 1.00 85.50 73 SER A N 1
ATOM 572 C CA . SER A 1 73 ? -20.391 8.903 20.913 1.00 85.50 73 SER A CA 1
ATOM 573 C C . SER A 1 73 ? -21.197 10.187 21.145 1.00 85.50 73 SER A C 1
ATOM 575 O O . SER A 1 73 ? -22.082 10.213 22.008 1.00 85.50 73 SER A O 1
ATOM 577 N N . ARG A 1 74 ? -20.950 11.245 20.361 1.00 86.62 74 ARG A N 1
ATOM 578 C CA . ARG A 1 74 ? -21.738 12.489 20.400 1.00 86.62 74 ARG A CA 1
ATOM 579 C C . ARG A 1 74 ? -23.175 12.263 19.952 1.00 86.62 74 ARG A C 1
ATOM 581 O O . ARG A 1 74 ? -24.090 12.763 20.606 1.00 86.62 74 ARG A O 1
ATOM 588 N N . ASP A 1 75 ? -23.376 11.487 18.895 1.00 87.44 75 ASP A N 1
ATOM 589 C CA . ASP A 1 75 ? -24.704 11.209 18.353 1.00 87.44 75 ASP A CA 1
ATOM 590 C C . ASP A 1 75 ? -25.531 10.325 19.303 1.00 87.44 75 ASP A C 1
ATOM 592 O O . ASP A 1 75 ? -26.690 10.611 19.616 1.00 87.44 75 ASP A O 1
ATOM 596 N N . LYS A 1 76 ? -24.889 9.327 19.923 1.00 84.81 76 LYS A N 1
ATOM 597 C CA . LYS A 1 76 ? -25.498 8.505 20.980 1.00 84.81 76 LYS A CA 1
ATOM 598 C C . LYS A 1 76 ? -25.862 9.320 22.226 1.00 84.81 76 LYS A C 1
ATOM 600 O O . LYS A 1 76 ? -26.883 9.081 22.868 1.00 84.81 76 LYS A O 1
ATOM 605 N N . ARG A 1 77 ? -25.045 10.317 22.582 1.00 85.69 77 ARG A N 1
ATOM 606 C CA . ARG A 1 77 ? -25.359 11.236 23.687 1.00 85.69 77 ARG A CA 1
ATOM 607 C C . ARG A 1 77 ? -26.538 12.140 23.338 1.00 85.69 77 ARG A C 1
ATOM 609 O O . ARG A 1 77 ? -27.397 12.348 24.191 1.00 85.69 77 ARG A O 1
ATOM 616 N N . ARG A 1 78 ? -26.586 12.658 22.109 1.00 86.12 78 ARG A N 1
ATOM 617 C CA . ARG A 1 78 ? -27.657 13.534 21.625 1.00 86.12 78 ARG A CA 1
ATOM 618 C C . ARG A 1 78 ? -29.001 12.809 21.575 1.00 86.12 78 ARG A C 1
ATOM 620 O O . ARG A 1 78 ? -29.953 13.312 22.155 1.00 86.12 78 ARG A O 1
ATOM 627 N N . SER A 1 79 ? -29.044 11.614 20.993 1.00 81.62 79 SER A N 1
ATOM 628 C CA . SER A 1 79 ? -30.248 10.766 20.951 1.00 81.62 79 SER A CA 1
ATOM 629 C C . SE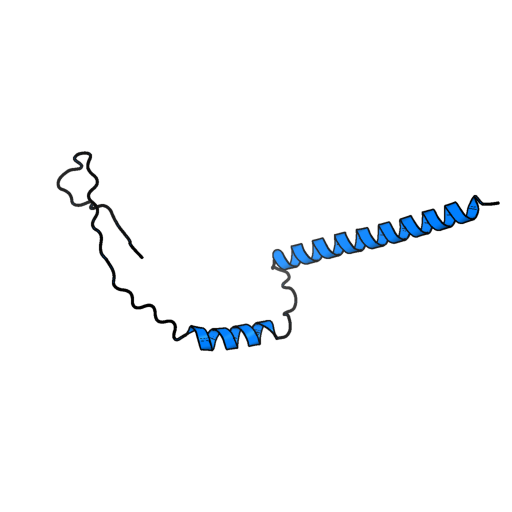R A 1 79 ? -30.766 10.387 22.344 1.00 81.62 79 SER A C 1
ATOM 631 O O . SER A 1 79 ? -31.970 10.389 22.587 1.00 81.62 79 SER A O 1
ATOM 633 N N . ARG A 1 80 ? -29.872 10.134 23.309 1.00 85.25 80 ARG A N 1
ATOM 634 C CA . ARG A 1 80 ? -30.277 9.891 24.704 1.00 85.25 80 ARG A CA 1
ATOM 635 C C . ARG A 1 80 ? -30.895 11.126 25.367 1.00 85.25 80 ARG A C 1
ATOM 637 O O . ARG A 1 80 ? -31.822 10.993 26.158 1.00 85.25 80 ARG A O 1
ATOM 644 N N . ILE A 1 81 ? -30.373 12.318 25.073 1.00 82.94 81 ILE A N 1
ATOM 645 C CA . ILE A 1 81 ? -30.902 13.578 25.615 1.00 82.94 81 ILE A CA 1
ATOM 646 C C . ILE A 1 81 ? -32.277 13.889 25.013 1.00 82.94 81 ILE A C 1
ATOM 648 O O . ILE A 1 81 ? -33.178 14.263 25.760 1.00 82.94 81 ILE A O 1
ATOM 652 N N . THR A 1 82 ? -32.463 13.700 23.702 1.00 79.94 82 THR A N 1
ATOM 653 C CA . THR A 1 82 ? -33.765 13.925 23.050 1.00 79.94 82 THR A CA 1
ATOM 654 C C . THR A 1 82 ? -34.827 12.970 23.587 1.00 79.94 82 THR A C 1
ATOM 656 O O . THR A 1 82 ? -35.893 13.428 23.980 1.00 79.94 82 THR A O 1
ATOM 659 N N . ALA A 1 83 ? -34.497 11.683 23.746 1.00 79.56 83 ALA A N 1
ATOM 660 C CA . ALA A 1 83 ? -35.413 10.695 24.319 1.00 79.56 83 ALA A CA 1
ATOM 661 C C . ALA A 1 83 ? -35.835 11.030 25.766 1.00 79.56 83 ALA A C 1
ATOM 663 O O . ALA A 1 83 ? -36.992 10.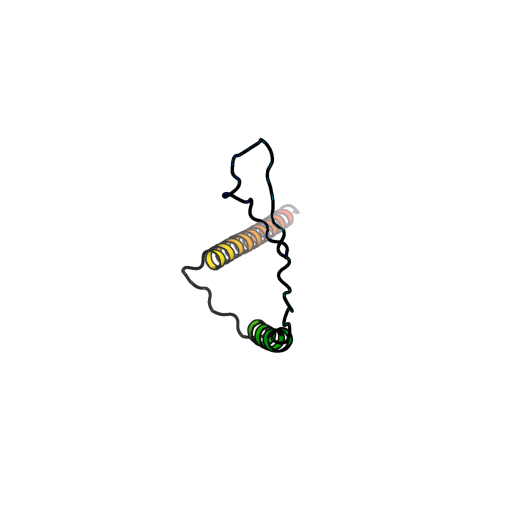846 26.146 1.00 79.56 83 ALA A O 1
ATOM 664 N N . HIS A 1 84 ? -34.911 11.553 26.583 1.00 77.12 84 HIS A N 1
ATOM 665 C CA . HIS A 1 84 ? -35.229 11.994 27.944 1.00 77.12 84 HIS A CA 1
ATOM 666 C C . HIS A 1 84 ? -36.104 13.258 27.955 1.00 77.12 84 HIS A C 1
ATOM 668 O O . HIS A 1 84 ? -36.966 13.395 28.818 1.00 77.12 84 HIS A O 1
ATOM 674 N N . HIS A 1 85 ? -35.886 14.195 27.028 1.00 74.56 85 HIS A N 1
ATOM 675 C CA . HIS A 1 85 ? -36.705 15.404 26.930 1.00 74.56 85 HIS A CA 1
ATOM 676 C C . HIS A 1 85 ? -38.142 15.085 26.490 1.00 74.56 85 HIS A C 1
ATOM 678 O O . HIS A 1 85 ? -39.075 15.548 27.134 1.00 74.56 85 HIS A O 1
ATOM 684 N N . GLU A 1 86 ? -38.317 14.236 25.475 1.00 71.94 86 GLU A N 1
ATOM 685 C CA . GLU A 1 86 ? -39.633 13.791 24.984 1.00 71.94 86 GLU A CA 1
ATOM 686 C C . GLU A 1 86 ? -40.431 13.012 26.041 1.00 71.94 86 GLU A C 1
ATOM 688 O O . GLU A 1 86 ? -41.646 13.153 26.136 1.00 71.94 86 GLU A O 1
ATOM 693 N N . SER A 1 87 ? -39.754 12.230 26.888 1.00 70.56 87 SER A N 1
ATOM 694 C CA . SER A 1 87 ? -40.409 11.519 27.998 1.00 70.56 87 SER A CA 1
ATOM 695 C C . SER A 1 87 ? -40.861 12.456 29.130 1.00 70.56 87 SER A C 1
ATOM 697 O O . SER A 1 87 ? -41.753 12.103 29.895 1.00 70.56 87 SER A O 1
ATOM 699 N N . ALA A 1 88 ? -40.250 13.639 29.258 1.00 68.56 88 ALA A N 1
ATOM 700 C CA . ALA A 1 88 ? -40.526 14.602 30.326 1.00 68.56 88 ALA A CA 1
ATOM 701 C C . ALA A 1 88 ? -41.592 15.651 29.960 1.00 68.56 88 ALA A C 1
ATOM 703 O O . ALA A 1 88 ? -42.063 16.360 30.843 1.00 68.56 88 ALA A O 1
ATOM 704 N N . THR A 1 89 ? -41.971 15.765 28.684 1.00 64.69 89 THR A N 1
ATOM 705 C CA . THR A 1 89 ? -42.996 16.702 28.184 1.00 64.69 89 THR A CA 1
ATOM 706 C C . THR A 1 89 ? -44.374 16.057 27.979 1.00 64.69 89 THR A C 1
ATOM 708 O O . THR A 1 89 ? -45.298 16.732 27.534 1.00 64.69 89 THR A O 1
ATOM 711 N N . LEU A 1 90 ? -44.524 14.765 28.301 1.00 56.97 90 LEU A N 1
ATOM 712 C CA . LEU A 1 90 ? -45.765 13.978 28.177 1.00 56.97 90 LEU A CA 1
ATOM 713 C C . LEU A 1 90 ? -46.644 13.957 29.450 1.00 56.97 90 LEU A C 1
ATOM 715 O O . LEU A 1 90 ? -47.564 13.144 29.536 1.00 56.97 90 LEU A O 1
ATOM 719 N N . PHE A 1 91 ? -46.393 14.852 30.409 1.00 50.47 91 PHE A N 1
ATOM 720 C CA . PHE A 1 91 ? -47.238 15.097 31.584 1.00 50.47 91 PHE A CA 1
ATOM 721 C C . PHE A 1 91 ? -47.564 16.582 31.719 1.00 50.47 91 PHE A C 1
ATOM 723 O O . PHE A 1 91 ? -46.640 17.402 31.514 1.00 50.47 91 PHE A O 1
#

pLDDT: mean 82.31, std 14.44, range [46.19, 97.94]

Sequence (91 aa):
MRSTNGRKDAQAFDGKLEFEVTVISHEGQDAWIPRLLVELKKCLDGELPPPDPECEFCAYRKAVINVTQTMESRDKRRSRITAHHESATLF

Foldseek 3Di:
DWDKDWDPPPPDPPVDTDIDTDDDDDDDDCVVPVVVVVVVVVVVPDDDDDDDPPDPVSVVVVVVVVVVVVVVVVVVVVVVVVVVVVVVPPD

Radius of gyration: 31.84 Å; chains: 1; bounding box: 71×39×74 Å